Protein AF-A0ABD5EQE4-F1 (afdb_monomer)

Nearest PDB structures (foldseek):
  6ost-assembly1_7  TM=2.148E-01  e=7.735E+00  Escherichia coli
  5mdw-assembly1_7  TM=2.357E-01  e=9.839E+00  Escherichia coli

Solvent-accessible surface area (backbone atoms only — not comparable to full-atom values): 5943 Å² total; per-residue (Å²): 131,84,77,79,79,71,64,71,39,56,30,39,31,28,35,28,61,88,68,76,44,77,80,38,79,46,38,38,39,38,41,44,94,88,49,77,49,66,51,62,70,70,82,23,29,41,70,48,40,86,82,48,57,96,86,47,94,58,47,47,54,23,33,35,40,45,41,91,85,79,69,51,60,42,68,41,44,46,70,62,48,49,56,49,50,48,55,38,41,76,73,70,46,50,68,43,55,56,57,77,53,112

Mean predicted aligned error: 8.7 Å

Organism: NCBI:txid3075536

Radius of gyration: 14.51 Å; Cα contacts (8 Å, |Δi|>4): 181; chains: 1; bounding box: 47×27×35 Å

Foldseek 3Di:
DPDPPQVFAKEFEWACLVVPHDIGGQWIWTDTPVDTDIPPDPPFKHAQACDDDPPDPRHNFWIWGADPPPRDTAIDGNVRVVVVVVVCRVVVHRYDHCSPGD

pLDDT: mean 75.93, std 13.27, range [45.28, 90.62]

Sequence (102 aa):
MPEDDEQRIFIAIVCTDKGQHRRLRLTTARLLPSERGMSFALEHFAPPMRNAAPSSMVSRESYTFICPKCRRSPLIKAEAWWRLLEAWGEAGHDEFDISLLP

Secondary structure (DSSP, 8-state):
--------EEEEEEE-TTTTS--EEEEEEEE-SS-EEEESTTTSEE---TT--TT-SS-TTEEEE--TTT----EEEHHHHHHHHHHHHHTT--EEEGGG--

Structure (mmCIF, N/CA/C/O backbone):
data_AF-A0ABD5EQE4-F1
#
_entry.id   AF-A0ABD5EQE4-F1
#
loop_
_atom_site.group_PDB
_atom_site.id
_atom_site.type_symbol
_atom_site.label_atom_id
_atom_site.label_alt_id
_atom_site.label_comp_id
_atom_site.label_asym_id
_atom_site.label_entity_id
_atom_site.label_seq_id
_atom_site.pdbx_PDB_ins_code
_atom_site.Cartn_x
_atom_site.Cartn_y
_atom_site.Cartn_z
_atom_site.occupancy
_atom_site.B_iso_or_equiv
_atom_site.auth_seq_id
_atom_site.auth_comp_id
_atom_site.auth_asym_id
_atom_site.auth_atom_id
_atom_site.pdbx_PDB_model_num
ATOM 1 N N . MET A 1 1 ? 31.976 -14.490 6.814 1.00 45.28 1 MET A N 1
ATOM 2 C CA . MET A 1 1 ? 30.760 -14.456 5.984 1.00 45.28 1 MET A CA 1
ATOM 3 C C . MET A 1 1 ? 29.693 -13.831 6.855 1.00 45.28 1 MET A C 1
ATOM 5 O O . MET A 1 1 ? 29.447 -14.412 7.903 1.00 45.28 1 MET A O 1
ATOM 9 N N . PRO A 1 2 ? 29.179 -12.632 6.557 1.00 45.81 2 PRO A N 1
ATOM 10 C CA . PRO A 1 2 ? 27.936 -12.215 7.174 1.00 45.81 2 PRO A CA 1
ATOM 11 C C . PRO A 1 2 ? 26.828 -12.963 6.434 1.00 45.81 2 PRO A C 1
ATOM 13 O O . PRO A 1 2 ? 26.721 -12.866 5.215 1.00 45.81 2 PRO A O 1
ATOM 16 N N . GLU A 1 3 ? 26.115 -13.812 7.160 1.00 50.34 3 GLU A N 1
ATOM 17 C CA . GLU A 1 3 ? 24.886 -14.431 6.686 1.00 50.34 3 GLU A CA 1
ATOM 18 C C . GLU A 1 3 ? 23.913 -13.293 6.380 1.00 50.34 3 GLU A C 1
ATOM 20 O O . GLU A 1 3 ? 23.648 -12.462 7.249 1.00 50.34 3 GLU A O 1
ATOM 25 N N . ASP A 1 4 ? 23.497 -13.206 5.117 1.00 49.34 4 ASP A N 1
ATOM 26 C CA . ASP A 1 4 ? 22.473 -12.299 4.622 1.00 49.34 4 ASP A CA 1
ATOM 27 C C . ASP A 1 4 ? 21.290 -12.266 5.600 1.00 49.34 4 ASP A C 1
ATOM 29 O O . ASP A 1 4 ? 20.460 -13.178 5.647 1.00 49.34 4 ASP A O 1
ATOM 33 N N . ASP A 1 5 ? 21.198 -11.178 6.362 1.00 49.81 5 ASP A N 1
ATOM 34 C CA . ASP A 1 5 ? 19.960 -10.705 6.965 1.00 49.81 5 ASP A CA 1
ATOM 35 C C . ASP A 1 5 ? 19.080 -10.271 5.780 1.00 49.81 5 ASP A C 1
ATOM 37 O O . ASP A 1 5 ? 18.963 -9.089 5.457 1.00 49.81 5 ASP A O 1
ATOM 41 N N . GLU A 1 6 ? 18.564 -11.243 5.014 1.00 55.47 6 GLU A N 1
ATOM 42 C CA . GLU A 1 6 ? 17.542 -11.011 4.001 1.00 55.47 6 GLU A CA 1
ATOM 43 C C . GLU A 1 6 ? 16.340 -10.454 4.758 1.00 55.47 6 GLU A C 1
ATOM 45 O O . GLU A 1 6 ? 15.477 -11.197 5.232 1.00 55.47 6 GLU A O 1
ATOM 50 N N . GLN A 1 7 ? 16.319 -9.137 4.938 1.00 60.38 7 GLN A N 1
ATOM 51 C CA . GLN A 1 7 ? 15.307 -8.441 5.703 1.00 60.38 7 GLN A CA 1
ATOM 52 C C . GLN A 1 7 ? 14.017 -8.512 4.892 1.00 60.38 7 GLN A C 1
ATOM 54 O O . GLN A 1 7 ? 13.739 -7.712 4.000 1.00 60.38 7 GLN A O 1
ATOM 59 N N . ARG A 1 8 ? 13.254 -9.579 5.131 1.00 68.56 8 ARG A N 1
ATOM 60 C CA . ARG A 1 8 ? 11.942 -9.794 4.532 1.00 68.56 8 ARG A CA 1
ATOM 61 C C . ARG A 1 8 ? 10.984 -8.847 5.226 1.00 68.56 8 ARG A C 1
ATOM 63 O O . ARG A 1 8 ? 10.444 -9.169 6.283 1.00 68.56 8 ARG A O 1
ATOM 70 N N . ILE A 1 9 ? 10.783 -7.679 4.636 1.00 80.94 9 ILE A N 1
ATOM 71 C CA . ILE A 1 9 ? 9.882 -6.679 5.191 1.00 80.94 9 ILE A CA 1
ATOM 72 C C . ILE A 1 9 ? 8.476 -6.972 4.667 1.00 80.94 9 ILE A C 1
ATOM 74 O O . ILE A 1 9 ? 8.206 -6.948 3.461 1.00 80.94 9 ILE A O 1
AT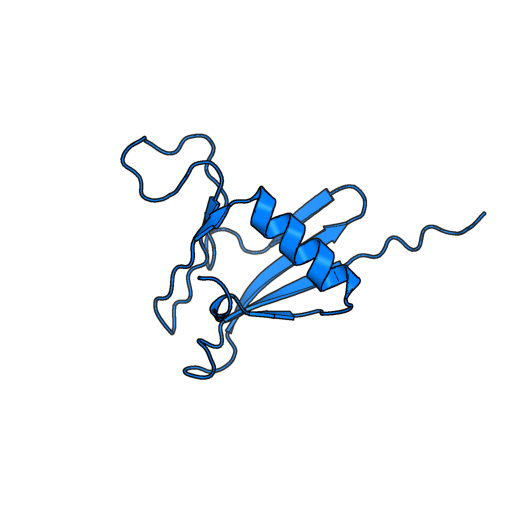OM 78 N N . PHE A 1 10 ? 7.569 -7.259 5.596 1.00 85.50 10 PHE A N 1
ATOM 79 C CA . PHE A 1 10 ? 6.149 -7.420 5.320 1.00 85.50 10 PHE A CA 1
ATOM 80 C C . PHE A 1 10 ? 5.405 -6.213 5.867 1.00 85.50 10 PHE A C 1
ATOM 82 O O . PHE A 1 10 ? 5.379 -6.004 7.075 1.00 85.50 10 PHE A O 1
ATOM 89 N N . ILE A 1 11 ? 4.773 -5.450 4.979 1.00 88.50 11 ILE A N 1
ATOM 90 C CA . ILE A 1 11 ? 4.001 -4.267 5.353 1.00 88.50 11 ILE A CA 1
ATOM 91 C C . ILE A 1 11 ? 2.530 -4.547 5.073 1.00 88.50 11 ILE A C 1
ATOM 93 O O . ILE A 1 11 ? 2.109 -4.722 3.923 1.00 88.50 11 ILE A O 1
ATOM 97 N N . ALA A 1 12 ? 1.729 -4.620 6.130 1.00 89.69 12 ALA A N 1
ATOM 98 C CA . ALA A 1 12 ? 0.287 -4.724 6.034 1.00 89.69 12 ALA A CA 1
ATOM 99 C C . ALA A 1 12 ? -0.280 -3.390 5.548 1.00 89.69 12 ALA A C 1
ATOM 101 O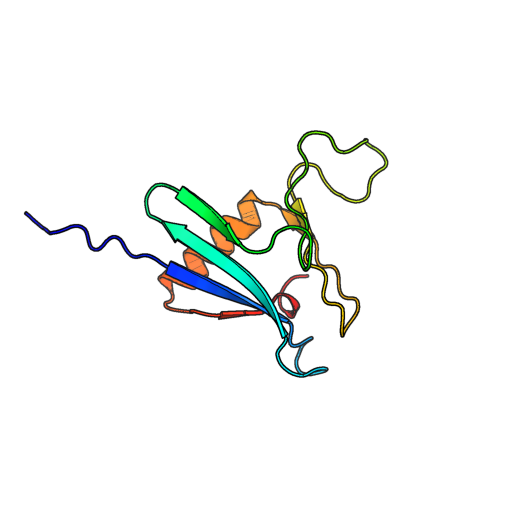 O . ALA A 1 12 ? -0.144 -2.358 6.198 1.00 89.69 12 ALA A O 1
ATOM 102 N N . ILE A 1 13 ? -0.947 -3.416 4.400 1.00 89.38 13 ILE A N 1
ATOM 103 C CA . ILE A 1 13 ? -1.588 -2.232 3.847 1.00 89.38 13 ILE A CA 1
ATOM 104 C C . ILE A 1 13 ? -3.016 -2.210 4.362 1.00 89.38 13 ILE A C 1
ATOM 106 O O . ILE A 1 13 ? -3.815 -3.104 4.059 1.00 89.38 13 ILE A O 1
ATOM 110 N N . VAL A 1 14 ? -3.328 -1.206 5.165 1.00 90.12 14 VAL A N 1
ATOM 111 C CA . VAL A 1 14 ? -4.604 -1.073 5.859 1.00 90.12 14 VAL A CA 1
ATOM 112 C C . VAL A 1 14 ? -5.297 0.222 5.471 1.00 90.12 14 VAL A C 1
ATOM 114 O O . VAL A 1 14 ? -4.703 1.132 4.907 1.00 90.12 14 VAL A O 1
ATOM 117 N N . CYS A 1 15 ? -6.581 0.308 5.776 1.00 88.62 15 CYS A N 1
ATOM 118 C CA . CYS A 1 15 ? -7.335 1.544 5.750 1.00 88.62 15 CYS A CA 1
ATOM 119 C C . CYS A 1 15 ? -8.039 1.705 7.094 1.00 88.62 15 CYS A C 1
ATOM 121 O O . CYS A 1 15 ? -8.740 0.790 7.538 1.00 88.62 15 CYS A O 1
ATOM 123 N N . THR A 1 16 ? -7.868 2.860 7.731 1.00 85.56 16 THR A N 1
ATOM 124 C CA . THR A 1 16 ? -8.707 3.274 8.870 1.00 85.56 16 THR A CA 1
ATOM 125 C C . THR A 1 16 ? -9.595 4.473 8.538 1.00 85.56 16 THR A C 1
ATOM 127 O O . THR A 1 16 ? -10.466 4.831 9.329 1.00 85.56 16 THR A O 1
ATOM 130 N N . ASP A 1 17 ? -9.374 5.102 7.378 1.00 81.19 17 ASP A N 1
ATOM 131 C CA . ASP A 1 17 ? -9.997 6.368 6.978 1.00 81.19 17 ASP A CA 1
ATOM 132 C C . ASP A 1 17 ? -9.890 7.440 8.076 1.00 81.19 17 ASP A C 1
ATOM 134 O O . ASP A 1 17 ? -10.880 8.051 8.482 1.00 81.19 17 ASP A O 1
ATOM 138 N N . LYS A 1 18 ? -8.668 7.626 8.601 1.00 78.19 18 LYS A N 1
ATOM 139 C CA . LYS A 1 18 ? -8.373 8.509 9.745 1.00 78.19 18 LYS A CA 1
ATOM 140 C C . LYS A 1 18 ? -9.212 8.188 10.994 1.00 78.19 18 LYS A C 1
ATOM 142 O O . LYS A 1 18 ? -9.579 9.084 11.749 1.00 78.19 18 LYS A O 1
ATOM 147 N N . GLY A 1 19 ? -9.538 6.912 11.197 1.00 77.62 19 GLY A N 1
ATOM 148 C CA . GLY A 1 19 ? -10.363 6.433 12.308 1.00 77.62 19 GLY A CA 1
ATOM 149 C C . GLY A 1 19 ? -11.876 6.452 12.062 1.00 77.62 19 GLY A C 1
ATOM 150 O O . GLY A 1 19 ? -12.627 6.114 12.974 1.00 77.62 19 GLY A O 1
ATOM 151 N N . GLN A 1 20 ? -12.352 6.795 10.858 1.00 79.94 20 GLN A N 1
ATOM 152 C CA . GLN A 1 20 ? -13.788 6.758 10.537 1.00 79.94 20 GLN A CA 1
ATOM 153 C C . GLN A 1 20 ? -14.358 5.335 10.461 1.00 79.94 20 GLN A C 1
ATOM 155 O O . GLN A 1 20 ? -15.560 5.143 10.648 1.00 79.94 20 GLN A O 1
ATOM 160 N N . HIS A 1 21 ? -13.527 4.317 10.219 1.00 82.38 21 HIS A N 1
ATOM 161 C CA . HIS A 1 21 ? -13.947 2.923 10.341 1.00 82.38 21 HIS A CA 1
ATOM 162 C C . HIS A 1 21 ? -12.887 2.048 11.006 1.00 82.38 21 HIS A C 1
ATOM 164 O O . HIS A 1 21 ? -11.707 2.387 11.082 1.00 82.38 21 HIS A O 1
ATOM 170 N N . ARG A 1 22 ? -13.318 0.869 11.480 1.00 80.69 22 ARG A N 1
ATOM 171 C CA . ARG A 1 22 ? -12.402 -0.140 12.030 1.00 80.69 22 ARG A CA 1
ATOM 172 C C . ARG A 1 22 ? -11.334 -0.493 10.997 1.00 80.69 22 ARG A C 1
ATOM 174 O O . ARG A 1 22 ? -11.670 -0.671 9.823 1.00 80.69 22 ARG A O 1
ATOM 181 N N . ARG A 1 23 ? -10.090 -0.636 11.468 1.00 85.88 23 ARG A N 1
ATOM 182 C CA . ARG A 1 23 ? -8.923 -1.079 10.692 1.00 85.88 23 ARG A CA 1
ATOM 183 C C . ARG A 1 23 ? -9.314 -2.213 9.751 1.00 85.88 23 ARG A C 1
ATOM 185 O O . ARG A 1 23 ? -9.710 -3.289 10.199 1.00 85.88 23 ARG A O 1
ATOM 192 N N . LEU A 1 24 ? -9.206 -1.948 8.456 1.00 85.31 24 LEU A N 1
ATOM 193 C CA . LEU A 1 24 ? -9.448 -2.922 7.405 1.00 85.31 24 LEU A CA 1
ATOM 194 C C . LEU A 1 24 ? -8.133 -3.191 6.690 1.00 85.31 24 LEU A C 1
ATOM 196 O O . LEU A 1 24 ? -7.560 -2.284 6.096 1.00 85.31 24 LEU A O 1
ATOM 200 N N . ARG A 1 25 ? -7.663 -4.435 6.728 1.00 85.31 25 ARG A N 1
ATOM 201 C CA . ARG A 1 25 ? -6.509 -4.853 5.934 1.00 85.31 25 ARG A CA 1
ATOM 202 C C . ARG A 1 25 ? -6.947 -5.033 4.487 1.00 85.31 25 ARG A C 1
ATOM 204 O O . ARG A 1 25 ? -7.861 -5.803 4.221 1.00 85.31 25 ARG A O 1
ATOM 211 N N . LEU A 1 26 ? -6.302 -4.304 3.583 1.00 83.69 26 LEU A N 1
ATOM 212 C CA . LEU A 1 26 ? -6.567 -4.353 2.149 1.00 83.69 26 LEU A CA 1
ATOM 213 C C . LEU A 1 26 ? -5.644 -5.360 1.469 1.00 83.69 26 LEU A C 1
ATOM 215 O O . LEU A 1 26 ? -6.087 -6.229 0.731 1.00 83.69 26 LEU A O 1
ATOM 219 N N . THR A 1 27 ? -4.344 -5.248 1.724 1.00 86.31 27 THR A N 1
ATOM 220 C CA . THR A 1 27 ? -3.327 -6.085 1.086 1.00 86.31 27 THR A CA 1
ATOM 221 C C . THR A 1 27 ? -2.096 -6.184 1.984 1.00 86.31 27 THR A C 1
ATOM 223 O O . THR A 1 27 ? -2.089 -5.756 3.139 1.00 86.31 27 THR A O 1
ATOM 226 N N . THR A 1 28 ? -1.056 -6.854 1.517 1.00 87.12 28 THR A N 1
ATOM 227 C CA . THR A 1 28 ? 0.242 -6.935 2.175 1.00 87.12 28 THR A CA 1
ATOM 228 C C . THR A 1 28 ? 1.302 -6.801 1.111 1.00 87.12 28 THR A C 1
ATOM 230 O O . THR A 1 28 ? 1.330 -7.584 0.159 1.00 87.12 28 THR A O 1
ATOM 233 N N . ALA A 1 29 ? 2.143 -5.791 1.283 1.00 87.12 29 ALA A N 1
ATOM 234 C CA . ALA A 1 29 ? 3.336 -5.621 0.492 1.00 87.12 29 ALA A CA 1
ATOM 235 C C . ALA A 1 29 ? 4.455 -6.467 1.095 1.00 87.12 29 ALA A C 1
ATOM 237 O O . ALA A 1 29 ? 4.648 -6.509 2.309 1.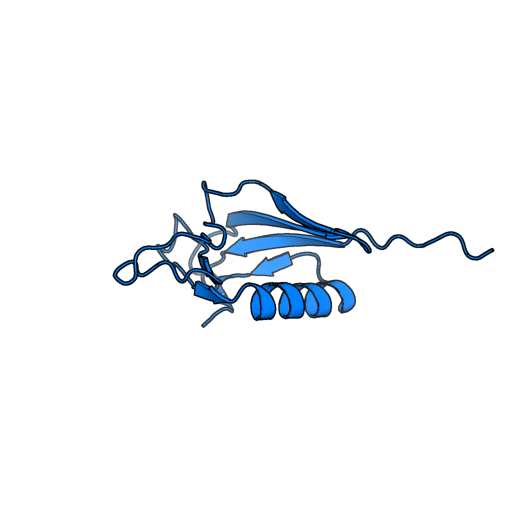00 87.12 29 ALA A O 1
ATOM 238 N N . ARG A 1 30 ? 5.172 -7.161 0.223 1.00 86.00 30 ARG A N 1
ATOM 239 C CA . ARG A 1 30 ? 6.361 -7.936 0.541 1.00 86.00 30 ARG A CA 1
ATOM 240 C C . ARG A 1 30 ? 7.526 -7.279 -0.181 1.00 86.00 30 ARG A C 1
ATOM 242 O O . ARG A 1 30 ? 7.541 -7.249 -1.414 1.00 86.00 30 ARG A O 1
ATOM 249 N N . LEU A 1 31 ? 8.474 -6.764 0.591 1.00 82.38 31 LEU A N 1
ATOM 250 C CA . LEU A 1 31 ? 9.751 -6.281 0.090 1.00 82.38 31 LEU A CA 1
ATOM 251 C C . LEU A 1 31 ? 10.805 -7.341 0.404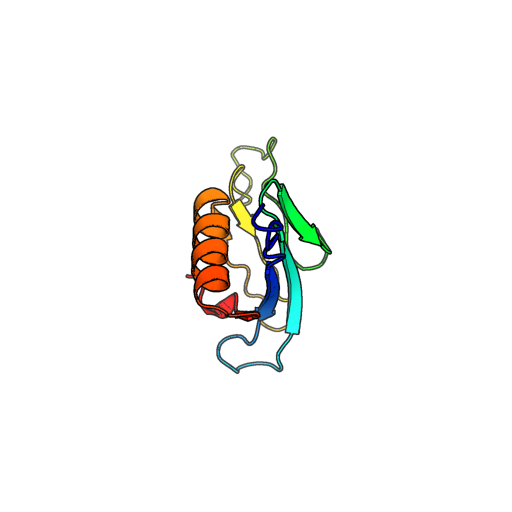 1.00 82.38 31 LEU A C 1
ATOM 253 O O . LEU A 1 31 ? 11.032 -7.692 1.561 1.00 82.38 31 LEU A O 1
ATOM 257 N N . LEU A 1 32 ? 11.383 -7.897 -0.654 1.00 76.44 32 LEU A N 1
ATOM 258 C CA . LEU A 1 32 ? 12.561 -8.749 -0.603 1.00 76.44 32 LEU A CA 1
ATOM 259 C C . LEU A 1 32 ? 13.750 -7.993 -1.204 1.00 76.44 32 LEU A C 1
ATOM 261 O O . LEU A 1 32 ? 13.538 -7.099 -2.028 1.00 76.44 32 LEU A O 1
ATOM 265 N N . PRO A 1 33 ? 14.990 -8.397 -0.887 1.00 70.69 33 PRO A N 1
ATOM 266 C CA . PRO A 1 33 ? 16.190 -7.772 -1.447 1.00 70.69 33 PRO A CA 1
ATOM 267 C C . PRO A 1 33 ? 16.208 -7.735 -2.984 1.00 70.69 33 PRO A C 1
ATOM 269 O O . PRO A 1 33 ? 16.682 -6.774 -3.583 1.00 70.69 33 PRO A O 1
ATOM 272 N N . SER A 1 34 ? 15.663 -8.767 -3.633 1.00 71.19 34 SER A N 1
ATOM 273 C CA . SER A 1 34 ? 15.669 -8.935 -5.092 1.00 71.19 34 SER A CA 1
ATOM 274 C C . SER A 1 34 ? 14.301 -8.763 -5.759 1.00 71.19 34 SER A C 1
ATOM 276 O O . SER A 1 34 ? 14.229 -8.668 -6.983 1.00 71.19 34 SER A O 1
ATOM 278 N N . GLU A 1 35 ? 13.210 -8.703 -4.989 1.00 76.25 35 GLU A N 1
ATOM 279 C CA . GLU A 1 35 ? 11.848 -8.694 -5.526 1.00 76.25 35 GLU A CA 1
ATOM 280 C C . GLU A 1 35 ? 10.877 -7.878 -4.671 1.00 76.25 35 GLU A C 1
ATOM 282 O O . GLU A 1 35 ? 10.957 -7.823 -3.447 1.00 76.25 35 GLU A O 1
ATOM 287 N N . ARG A 1 36 ? 9.879 -7.287 -5.329 1.00 81.88 36 ARG A N 1
ATOM 288 C CA . ARG A 1 36 ? 8.787 -6.556 -4.680 1.00 81.88 36 ARG A CA 1
ATOM 289 C C . ARG A 1 36 ? 7.468 -7.157 -5.132 1.00 81.88 36 ARG A C 1
ATOM 291 O O . ARG A 1 36 ? 7.254 -7.343 -6.329 1.00 81.88 36 ARG A O 1
ATOM 298 N N . GLY A 1 37 ? 6.582 -7.451 -4.189 1.00 81.06 37 GLY A N 1
ATOM 299 C CA . GLY A 1 37 ? 5.299 -8.084 -4.481 1.00 81.06 37 GLY A CA 1
ATOM 300 C C . GLY A 1 37 ? 4.178 -7.583 -3.583 1.00 81.06 37 GLY A C 1
ATOM 301 O O . GLY A 1 37 ? 4.412 -7.112 -2.474 1.00 81.06 37 GLY A O 1
ATOM 302 N N . MET A 1 38 ? 2.944 -7.689 -4.065 1.00 80.44 38 MET A N 1
ATOM 303 C CA . MET A 1 38 ? 1.742 -7.483 -3.259 1.00 80.44 38 MET A CA 1
ATOM 304 C C . MET A 1 38 ? 0.810 -8.680 -3.422 1.00 80.44 38 MET A C 1
ATOM 306 O O . MET A 1 38 ? 0.585 -9.147 -4.538 1.00 80.44 38 MET A O 1
ATOM 31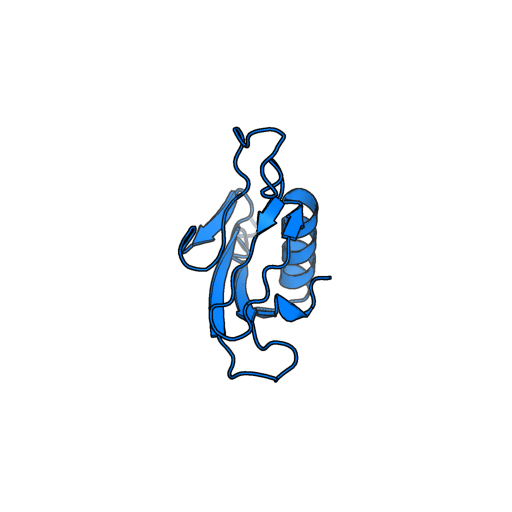0 N N . SER A 1 39 ? 0.266 -9.167 -2.309 1.00 76.12 39 SER A N 1
ATOM 311 C CA . SER A 1 39 ? -0.705 -10.272 -2.288 1.00 76.12 39 SER A CA 1
ATOM 312 C C . SER A 1 39 ? -2.140 -9.746 -2.361 1.00 76.12 39 SER A C 1
ATOM 314 O O . SER A 1 39 ? -2.397 -8.649 -1.884 1.00 76.12 39 SER A O 1
ATOM 316 N N . PHE A 1 40 ? -3.102 -10.526 -2.866 1.00 63.44 40 PHE A N 1
ATOM 317 C CA . PHE A 1 40 ? -4.529 -10.133 -2.948 1.00 63.44 40 PHE A CA 1
ATOM 318 C C . PHE A 1 40 ? -4.821 -8.964 -3.911 1.00 63.44 40 PHE A C 1
ATOM 320 O O . PHE A 1 40 ? -5.679 -8.115 -3.658 1.00 63.44 40 PHE A O 1
ATOM 327 N N . ALA A 1 41 ? -4.082 -8.899 -5.025 1.00 62.44 41 ALA A N 1
ATOM 328 C CA . ALA A 1 41 ? -4.373 -7.962 -6.107 1.00 62.44 41 ALA A CA 1
ATOM 329 C C . ALA A 1 41 ? -5.785 -8.193 -6.663 1.00 62.44 41 ALA A C 1
ATOM 331 O O . ALA A 1 41 ? -6.196 -9.333 -6.843 1.00 62.44 41 ALA A O 1
ATOM 332 N N . LEU A 1 42 ? -6.475 -7.099 -6.991 1.00 62.56 42 LEU A N 1
ATOM 333 C CA . LEU A 1 42 ? -7.808 -6.988 -7.601 1.00 62.56 42 LEU A CA 1
ATOM 334 C C . LEU A 1 42 ? -9.021 -7.075 -6.654 1.00 62.56 42 LEU A C 1
ATOM 336 O O . LEU A 1 42 ? -10.094 -6.630 -7.053 1.00 62.56 42 LEU A O 1
ATOM 340 N N . GLU A 1 43 ? -8.881 -7.537 -5.406 1.00 67.50 43 GLU A N 1
ATOM 341 C CA . GLU A 1 43 ? -9.982 -7.492 -4.415 1.00 67.50 43 GLU A CA 1
ATOM 342 C C . GLU A 1 43 ? -10.080 -6.137 -3.700 1.00 67.50 43 GLU A C 1
ATOM 344 O O . GLU A 1 43 ? -11.163 -5.575 -3.522 1.00 67.50 43 GLU A O 1
ATOM 349 N N . HIS A 1 44 ? -8.933 -5.600 -3.282 1.00 72.19 44 HIS A N 1
ATOM 350 C CA . HIS A 1 44 ? -8.848 -4.384 -2.463 1.00 72.19 44 HIS A CA 1
ATOM 351 C C . HIS A 1 44 ? -7.806 -3.380 -2.971 1.00 72.19 44 HIS A C 1
ATOM 353 O O . HIS A 1 44 ? -7.634 -2.301 -2.401 1.00 72.19 44 HIS A O 1
ATOM 359 N N . PHE A 1 45 ? -7.111 -3.711 -4.058 1.00 76.25 45 PHE A N 1
ATOM 360 C CA . PHE A 1 45 ? -6.274 -2.784 -4.811 1.00 76.25 45 PHE A CA 1
ATOM 361 C C . PHE A 1 45 ? -6.125 -3.257 -6.259 1.00 76.25 45 PHE A C 1
ATOM 363 O O . PHE A 1 45 ? -6.180 -4.451 -6.527 1.00 76.25 45 PHE A O 1
ATOM 370 N N . ALA A 1 46 ? -5.898 -2.343 -7.194 1.00 77.25 46 ALA A N 1
ATOM 371 C CA . ALA A 1 46 ? -5.588 -2.634 -8.583 1.00 77.25 46 ALA A CA 1
ATOM 372 C C . ALA A 1 46 ? -4.102 -2.331 -8.861 1.00 77.25 46 ALA A C 1
ATOM 374 O O . ALA A 1 46 ? -3.638 -1.232 -8.528 1.00 77.25 46 ALA A O 1
ATOM 375 N N . PRO A 1 47 ? -3.343 -3.277 -9.447 1.00 73.44 47 PRO A N 1
ATOM 376 C CA . PRO A 1 47 ? -1.978 -3.028 -9.891 1.00 73.44 47 PRO A CA 1
ATOM 377 C C . PRO A 1 47 ? -1.946 -2.116 -11.130 1.00 73.44 47 PRO A C 1
ATOM 379 O O . PRO A 1 47 ? -2.936 -2.047 -11.867 1.00 73.44 47 PRO A O 1
ATOM 382 N N . PRO A 1 48 ? -0.807 -1.455 -11.409 1.00 70.25 48 PRO A N 1
ATOM 383 C CA . PRO A 1 48 ? -0.637 -0.644 -12.608 1.00 70.25 48 PRO A CA 1
ATOM 384 C C . PRO A 1 48 ? -0.818 -1.502 -13.865 1.00 70.25 48 PRO A C 1
ATOM 386 O O . PRO A 1 48 ? -0.106 -2.486 -14.081 1.00 70.25 48 PRO A O 1
ATOM 389 N N . MET A 1 49 ? -1.780 -1.137 -14.714 1.00 66.12 49 MET A N 1
ATOM 390 C CA . MET A 1 49 ? -2.042 -1.846 -15.966 1.00 66.12 49 MET A CA 1
ATOM 391 C C . MET A 1 49 ? -1.227 -1.243 -17.114 1.00 66.12 49 MET A C 1
ATOM 393 O O . MET A 1 49 ? -1.516 -0.138 -17.568 1.00 66.12 49 MET A O 1
ATOM 397 N N . ARG A 1 50 ? -0.277 -2.008 -17.675 1.00 54.25 50 ARG A N 1
ATOM 398 C CA . ARG A 1 50 ? 0.534 -1.578 -18.838 1.00 54.25 50 ARG A CA 1
ATOM 399 C C . ARG A 1 50 ? -0.302 -1.140 -20.056 1.00 54.25 50 ARG A C 1
ATOM 401 O O . ARG A 1 50 ? 0.132 -0.266 -20.798 1.00 54.25 50 ARG A O 1
ATOM 408 N N . ASN A 1 51 ? -1.505 -1.694 -20.228 1.00 52.69 51 ASN A N 1
ATOM 409 C CA . ASN A 1 51 ? -2.388 -1.462 -21.379 1.00 52.69 51 ASN A CA 1
ATOM 410 C C . ASN A 1 51 ? -3.651 -0.642 -21.041 1.00 52.69 51 ASN A C 1
ATOM 412 O O . ASN A 1 51 ? -4.722 -0.915 -21.579 1.00 52.69 51 ASN A O 1
ATOM 416 N N . ALA A 1 52 ? -3.579 0.351 -20.149 1.00 49.16 52 ALA A N 1
ATOM 417 C CA . ALA A 1 52 ? -4.744 1.210 -19.909 1.00 49.16 52 ALA A CA 1
ATOM 418 C C . ALA A 1 52 ? -5.054 2.091 -21.140 1.00 49.16 52 ALA A C 1
ATOM 420 O O . ALA A 1 52 ? -4.157 2.726 -21.713 1.00 49.16 52 ALA A O 1
ATOM 421 N N . ALA A 1 53 ? -6.322 2.129 -21.558 1.00 48.00 53 ALA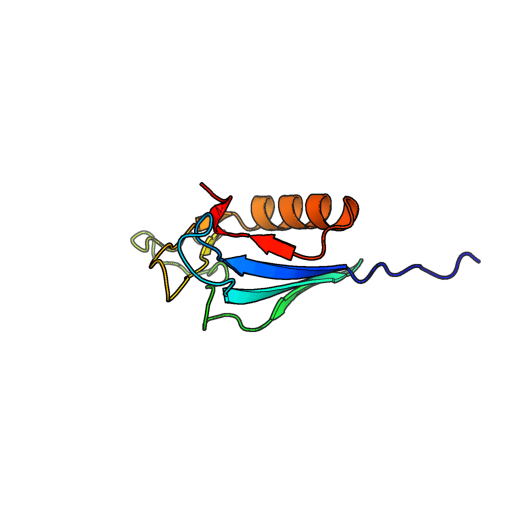 A N 1
ATOM 422 C CA . ALA A 1 53 ? -6.803 3.051 -22.585 1.00 48.00 53 ALA A CA 1
ATOM 423 C C . ALA A 1 53 ? -6.588 4.511 -22.129 1.00 48.00 53 ALA A C 1
ATOM 425 O O . ALA A 1 53 ? -6.724 4.787 -20.937 1.00 48.00 53 ALA A O 1
ATOM 426 N N . PRO A 1 54 ? -6.277 5.455 -23.038 1.00 46.34 54 PRO A N 1
ATOM 427 C CA . PRO A 1 54 ? -5.977 6.852 -22.688 1.00 46.34 54 PRO A CA 1
ATOM 428 C C . PRO A 1 54 ? -7.120 7.588 -21.961 1.00 46.34 54 PRO A C 1
ATOM 430 O O . PRO A 1 54 ? -6.883 8.620 -21.348 1.00 46.34 54 PRO A O 1
ATOM 433 N N . SER A 1 55 ? -8.344 7.056 -22.008 1.00 46.41 55 SER A N 1
ATOM 434 C CA . SER A 1 55 ? -9.543 7.567 -21.332 1.00 46.41 55 SER A CA 1
ATOM 435 C C . SER A 1 55 ? -9.851 6.895 -19.984 1.00 46.41 55 SER A C 1
ATOM 437 O O . SER A 1 55 ? -10.845 7.238 -19.347 1.00 46.41 55 SER A O 1
ATOM 439 N N . SER A 1 56 ? -9.040 5.931 -19.538 1.00 46.97 56 SER A N 1
ATOM 440 C CA . SER A 1 56 ? -9.238 5.273 -18.246 1.00 46.97 56 SER A CA 1
ATOM 441 C C . SER A 1 56 ? -8.597 6.091 -17.126 1.00 46.97 56 SER A C 1
ATOM 443 O O . SER A 1 56 ? -7.420 6.433 -17.204 1.00 46.97 56 SER A O 1
ATOM 445 N N . MET A 1 57 ? -9.340 6.351 -16.046 1.00 51.19 57 MET A N 1
ATOM 446 C CA . MET A 1 57 ? -8.805 6.951 -14.809 1.00 51.19 57 MET A CA 1
ATOM 447 C C . MET A 1 57 ? -7.736 6.076 -14.120 1.00 51.19 57 MET A C 1
ATOM 449 O O . MET A 1 57 ? -7.091 6.515 -13.171 1.00 51.19 57 MET A O 1
ATOM 453 N N . VAL A 1 58 ? -7.531 4.842 -14.592 1.00 51.50 58 VAL A N 1
ATOM 454 C CA . VAL A 1 58 ? -6.480 3.933 -14.127 1.00 51.50 58 VAL A CA 1
ATOM 455 C C . VAL A 1 58 ? -5.191 4.240 -14.894 1.00 51.50 58 VAL A C 1
ATOM 457 O O . VAL A 1 58 ? -4.972 3.738 -15.997 1.00 51.50 58 VAL A O 1
ATOM 460 N N . SER A 1 59 ? -4.341 5.098 -14.328 1.00 52.56 59 SER A N 1
ATOM 461 C CA . SER A 1 59 ? -3.024 5.407 -14.899 1.00 52.56 59 SER A CA 1
ATOM 462 C C . SER A 1 59 ? -2.185 4.140 -15.071 1.00 52.56 59 SER A C 1
ATOM 464 O O . SER A 1 59 ? -2.100 3.313 -14.163 1.00 52.56 59 SER A O 1
ATOM 466 N N . ARG A 1 60 ? -1.503 4.027 -16.220 1.00 62.28 60 ARG A N 1
ATOM 467 C CA . ARG A 1 60 ? -0.686 2.859 -16.617 1.00 62.28 60 ARG A CA 1
ATOM 468 C C . ARG A 1 60 ? 0.416 2.474 -15.626 1.00 62.28 60 ARG A C 1
ATOM 470 O O . ARG A 1 60 ? 0.970 1.383 -15.708 1.00 62.28 60 ARG A O 1
ATOM 477 N N . GLU A 1 61 ? 0.729 3.379 -14.707 1.00 70.06 61 GLU A N 1
ATOM 478 C CA . GLU A 1 61 ? 1.858 3.311 -13.789 1.00 70.06 61 GLU A CA 1
ATOM 479 C C . GLU A 1 61 ? 1.440 3.512 -12.328 1.00 70.06 61 GLU A C 1
ATOM 481 O O . GLU A 1 61 ? 2.314 3.672 -11.486 1.00 70.06 61 GLU A O 1
ATOM 486 N N . SER A 1 62 ? 0.143 3.526 -11.996 1.00 78.19 62 SER A N 1
ATOM 487 C CA . SER A 1 62 ? -0.324 3.761 -10.622 1.00 78.19 62 SER A CA 1
ATOM 488 C C . SER A 1 62 ? -0.999 2.541 -10.005 1.00 78.19 62 SER A C 1
ATOM 490 O O . SER A 1 62 ? -1.758 1.838 -10.665 1.00 78.19 62 SER A O 1
ATOM 492 N N . TYR A 1 63 ? -0.760 2.334 -8.712 1.00 83.19 63 TYR A N 1
ATOM 493 C CA . TYR A 1 63 ? -1.596 1.503 -7.860 1.00 83.19 63 TYR A CA 1
ATOM 494 C C . TYR A 1 63 ? -2.838 2.284 -7.447 1.00 83.19 63 TYR A C 1
ATOM 496 O O . TYR A 1 63 ? -2.756 3.457 -7.072 1.00 83.19 63 TYR A O 1
ATOM 504 N N . THR A 1 64 ? -3.984 1.616 -7.485 1.00 84.19 64 THR A N 1
ATOM 505 C CA . THR A 1 64 ? -5.240 2.139 -6.943 1.00 84.19 64 THR A CA 1
ATOM 506 C C . THR A 1 64 ? -5.643 1.267 -5.775 1.00 84.19 64 THR A C 1
ATOM 508 O O . THR A 1 64 ? -5.876 0.080 -5.961 1.00 84.19 64 THR A O 1
ATOM 511 N N . PHE A 1 65 ? -5.757 1.820 -4.577 1.00 83.25 65 PHE A N 1
ATOM 512 C CA . PHE A 1 65 ? -6.306 1.073 -3.442 1.00 83.25 65 PHE A CA 1
ATOM 513 C C . PHE A 1 65 ? -7.806 1.299 -3.382 1.00 83.25 65 PHE A C 1
ATOM 515 O O . PHE A 1 65 ? -8.254 2.379 -3.730 1.00 83.25 65 PHE A O 1
ATOM 522 N N . ILE A 1 66 ? -8.594 0.307 -2.980 1.00 81.56 66 ILE A N 1
ATOM 523 C CA . ILE A 1 66 ? -10.052 0.423 -2.905 1.00 81.56 66 ILE A CA 1
ATOM 524 C C . ILE A 1 66 ? -10.486 -0.058 -1.529 1.00 81.56 66 ILE A C 1
ATOM 526 O O . ILE A 1 66 ? -10.425 -1.249 -1.226 1.00 81.56 66 ILE A O 1
ATOM 530 N N . CYS A 1 67 ? -10.952 0.869 -0.692 1.00 83.50 67 CYS A N 1
ATOM 531 C CA . CYS A 1 67 ? -11.539 0.504 0.590 1.00 83.50 67 CYS A CA 1
ATOM 532 C C . CYS A 1 67 ? -13.069 0.365 0.462 1.00 83.50 67 CYS A C 1
ATOM 534 O O . CYS A 1 67 ? -13.757 1.368 0.247 1.00 83.50 67 CYS A O 1
ATOM 536 N N . PRO A 1 68 ? -13.649 -0.834 0.671 1.00 79.12 68 PRO A N 1
ATOM 537 C CA . PRO A 1 68 ? -15.098 -1.035 0.596 1.00 79.12 68 PRO A CA 1
ATOM 538 C C . PRO A 1 68 ? -15.879 -0.351 1.732 1.00 79.12 68 PRO A C 1
ATOM 540 O O . PRO A 1 68 ? -17.102 -0.260 1.659 1.00 79.12 68 PRO A O 1
ATOM 543 N N . LYS A 1 69 ? -15.208 0.122 2.794 1.00 83.00 69 LYS A N 1
ATOM 544 C CA . LYS A 1 69 ? -15.854 0.787 3.940 1.00 83.00 69 LYS A CA 1
ATOM 545 C C . LYS A 1 69 ? -16.020 2.291 3.734 1.00 83.00 69 LYS A C 1
ATOM 547 O O . LYS A 1 69 ? -17.133 2.790 3.860 1.00 83.00 69 LYS A O 1
ATOM 552 N N . CYS A 1 70 ? -14.945 3.004 3.401 1.00 80.38 70 CYS A N 1
ATOM 553 C CA . CYS A 1 70 ? -14.977 4.461 3.227 1.00 80.38 70 CYS A CA 1
ATOM 554 C C . CYS A 1 70 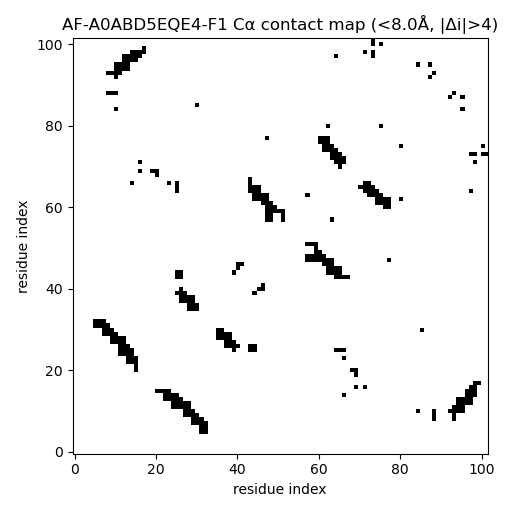? -15.137 4.916 1.772 1.00 80.38 70 CYS A C 1
ATOM 556 O O . CYS A 1 70 ? -15.225 6.114 1.523 1.00 80.38 70 CYS A O 1
ATOM 558 N N . ARG A 1 71 ? -15.158 3.989 0.800 1.00 72.62 71 ARG A N 1
ATOM 559 C CA . ARG A 1 71 ? -15.172 4.290 -0.646 1.00 72.62 71 ARG A CA 1
ATOM 560 C C . ARG A 1 71 ? -14.001 5.168 -1.116 1.00 72.62 71 ARG A C 1
ATOM 562 O O . ARG A 1 71 ? -14.023 5.639 -2.250 1.00 72.62 71 ARG A O 1
ATOM 569 N N . ARG A 1 72 ? -12.962 5.366 -0.293 1.00 75.62 72 ARG A N 1
ATOM 570 C CA . ARG A 1 72 ? -11.722 6.001 -0.743 1.00 75.62 72 ARG A CA 1
ATOM 571 C C . ARG A 1 72 ? -11.030 5.102 -1.750 1.00 75.62 72 ARG A C 1
ATOM 573 O O . ARG A 1 72 ? -10.884 3.896 -1.521 1.00 75.62 72 ARG A O 1
ATOM 580 N N . SER A 1 73 ? -10.554 5.734 -2.813 1.00 81.38 73 SER A N 1
ATOM 581 C CA . SER A 1 73 ? -9.759 5.082 -3.838 1.00 81.38 73 SER A CA 1
ATOM 582 C C . SER A 1 73 ? -8.488 5.870 -4.165 1.00 81.38 73 SER A C 1
ATOM 584 O O . SER A 1 73 ? -8.409 6.440 -5.256 1.00 81.38 73 SER A O 1
ATOM 586 N N . PRO A 1 74 ? -7.527 5.993 -3.226 1.00 82.62 74 PRO A N 1
ATOM 587 C CA . PRO A 1 74 ? -6.323 6.769 -3.481 1.00 82.62 74 PRO A CA 1
ATOM 588 C C . PRO A 1 74 ? -5.518 6.127 -4.612 1.00 82.62 74 PRO A C 1
ATOM 590 O O . PRO A 1 74 ? -5.402 4.897 -4.706 1.00 82.62 74 PRO A O 1
ATOM 593 N N . LEU A 1 75 ? -4.967 6.981 -5.473 1.00 85.19 75 LEU A N 1
ATOM 594 C CA . LEU A 1 75 ? -4.100 6.587 -6.574 1.00 85.19 75 LEU A CA 1
ATOM 595 C C . LEU A 1 75 ? -2.676 7.042 -6.276 1.00 85.19 75 LEU A C 1
ATOM 597 O O . LEU A 1 75 ? -2.438 8.214 -5.998 1.00 85.19 75 LEU A O 1
ATOM 601 N N . ILE A 1 76 ? -1.713 6.133 -6.395 1.00 85.25 76 ILE A N 1
ATOM 602 C CA . ILE A 1 76 ? -0.295 6.437 -6.191 1.00 85.25 76 ILE A CA 1
ATOM 603 C C . ILE A 1 76 ? 0.547 5.771 -7.273 1.00 85.25 76 ILE A C 1
ATOM 605 O O . ILE A 1 76 ? 0.355 4.603 -7.600 1.00 85.25 76 ILE A O 1
ATOM 609 N N . LYS A 1 77 ? 1.491 6.518 -7.851 1.00 84.44 77 LYS A N 1
ATOM 610 C CA . LYS A 1 77 ? 2.423 5.984 -8.853 1.00 84.44 77 LYS A CA 1
ATOM 611 C C . LYS A 1 77 ? 3.243 4.838 -8.261 1.00 84.44 77 LYS A C 1
ATOM 613 O O . LYS A 1 77 ? 3.696 4.938 -7.128 1.00 84.44 77 LYS A O 1
ATOM 618 N N . ALA A 1 78 ? 3.494 3.795 -9.040 1.00 82.38 78 ALA A N 1
ATOM 619 C CA . ALA A 1 78 ? 4.209 2.597 -8.624 1.00 82.38 78 ALA A CA 1
ATOM 620 C C . ALA A 1 78 ? 5.616 2.902 -8.098 1.00 82.38 78 ALA A C 1
ATOM 622 O O . ALA A 1 78 ? 6.005 2.359 -7.070 1.00 82.38 78 ALA A O 1
ATOM 623 N N . GLU A 1 79 ? 6.353 3.806 -8.747 1.00 82.69 79 GLU A N 1
ATOM 624 C CA . GLU A 1 79 ? 7.677 4.224 -8.268 1.00 82.69 79 GLU A CA 1
ATOM 625 C C . GLU A 1 79 ? 7.596 4.906 -6.892 1.00 82.69 79 GLU A C 1
ATOM 627 O O . GLU A 1 79 ? 8.335 4.551 -5.976 1.00 82.69 79 GLU A O 1
ATOM 632 N N . ALA A 1 80 ? 6.663 5.850 -6.728 1.00 85.62 80 ALA A N 1
ATOM 633 C CA . ALA A 1 80 ? 6.456 6.552 -5.463 1.00 85.62 80 ALA A CA 1
ATOM 634 C C . ALA A 1 80 ? 5.956 5.607 -4.361 1.00 85.62 80 ALA A C 1
ATOM 636 O O . ALA A 1 80 ? 6.396 5.710 -3.222 1.00 85.62 80 ALA A O 1
ATOM 637 N N . TRP A 1 81 ? 5.077 4.666 -4.713 1.00 87.62 81 TRP A N 1
ATOM 638 C CA . TRP A 1 81 ? 4.557 3.642 -3.814 1.00 87.62 81 TRP A CA 1
ATOM 639 C C . TRP A 1 81 ? 5.677 2.798 -3.220 1.00 87.62 81 TRP A C 1
ATOM 641 O O . TRP A 1 81 ? 5.776 2.670 -2.002 1.00 87.62 81 TRP A O 1
ATOM 651 N N . TRP A 1 82 ? 6.540 2.247 -4.074 1.00 86.38 82 TRP A N 1
ATOM 652 C CA . TRP A 1 82 ? 7.604 1.384 -3.590 1.00 86.38 82 TRP A CA 1
ATOM 653 C C . TRP A 1 82 ? 8.659 2.150 -2.799 1.00 86.38 82 TRP A C 1
ATOM 655 O O . TRP A 1 82 ? 9.024 1.678 -1.731 1.00 86.38 82 TRP A O 1
ATOM 665 N N . ARG A 1 83 ? 9.062 3.351 -3.242 1.00 87.75 83 ARG A N 1
ATOM 666 C CA . ARG A 1 83 ? 9.966 4.211 -2.457 1.00 87.75 83 ARG A CA 1
ATOM 667 C C . ARG A 1 83 ? 9.417 4.509 -1.065 1.00 87.75 83 ARG A C 1
ATOM 669 O O . ARG A 1 83 ? 10.172 4.527 -0.100 1.00 87.75 83 ARG A O 1
ATOM 676 N N . LEU A 1 84 ? 8.110 4.753 -0.969 1.00 88.56 84 LEU A N 1
ATOM 677 C CA . LEU A 1 84 ? 7.457 5.007 0.306 1.00 88.56 84 LEU A CA 1
ATOM 678 C C . LEU A 1 84 ? 7.522 3.768 1.199 1.00 88.56 84 LEU A C 1
ATOM 680 O O . LEU A 1 84 ? 7.919 3.882 2.351 1.00 88.56 84 LEU A O 1
ATOM 684 N N . LEU A 1 85 ? 7.151 2.598 0.675 1.00 87.56 85 LEU A N 1
ATOM 685 C CA . LEU A 1 85 ? 7.174 1.352 1.439 1.00 87.56 85 LEU A CA 1
ATOM 686 C C . LEU A 1 85 ? 8.582 0.927 1.859 1.00 87.56 85 LEU A C 1
ATOM 688 O O . LEU A 1 85 ? 8.730 0.374 2.940 1.00 87.56 85 LEU A O 1
ATOM 692 N N . GLU A 1 86 ? 9.595 1.179 1.033 1.00 86.69 86 GLU A N 1
ATOM 693 C CA . GLU A 1 86 ? 10.997 0.955 1.396 1.00 86.69 86 GLU A CA 1
ATOM 694 C C . GLU A 1 86 ? 11.365 1.792 2.619 1.00 86.69 86 GLU A C 1
ATOM 696 O O . GLU A 1 86 ? 11.704 1.225 3.650 1.00 86.69 86 GLU A O 1
ATOM 701 N N . ALA A 1 87 ? 11.158 3.112 2.558 1.00 87.12 87 ALA A N 1
ATOM 702 C CA . ALA A 1 87 ? 11.434 3.998 3.688 1.00 87.12 87 ALA A CA 1
ATOM 703 C C . ALA A 1 87 ? 10.603 3.639 4.937 1.00 87.12 87 ALA A C 1
ATOM 705 O O . ALA A 1 87 ? 11.083 3.746 6.063 1.00 87.12 87 ALA A O 1
ATOM 706 N N . TRP A 1 88 ? 9.355 3.200 4.747 1.00 88.19 88 TRP A N 1
ATOM 707 C CA . TRP A 1 88 ? 8.470 2.768 5.832 1.00 88.19 88 TRP A CA 1
ATOM 708 C C . TRP A 1 88 ? 8.966 1.479 6.497 1.00 88.19 88 TRP A C 1
ATOM 710 O O . TRP A 1 88 ? 8.971 1.364 7.721 1.00 88.19 88 TRP A O 1
ATOM 720 N N . GLY A 1 89 ? 9.423 0.531 5.680 1.00 84.44 89 GLY A N 1
ATOM 721 C CA . GLY A 1 89 ? 10.017 -0.723 6.112 1.00 84.44 89 GLY A CA 1
ATOM 722 C C . GLY A 1 89 ? 11.355 -0.539 6.819 1.00 84.44 89 GLY A C 1
ATOM 723 O O . GLY A 1 89 ? 11.563 -1.116 7.881 1.00 84.44 89 GLY A O 1
ATOM 724 N N . GLU A 1 90 ? 12.231 0.306 6.272 1.00 84.06 90 GLU A N 1
ATOM 725 C CA . GLU A 1 90 ? 13.516 0.680 6.880 1.00 84.06 90 GLU A CA 1
ATOM 726 C C . GLU A 1 90 ? 13.329 1.399 8.223 1.00 84.06 90 GLU A C 1
ATOM 728 O O . GLU A 1 90 ? 14.130 1.229 9.139 1.00 84.06 90 GLU A O 1
ATOM 733 N N . ALA A 1 91 ? 12.238 2.156 8.380 1.00 85.19 91 ALA A N 1
ATOM 734 C CA . ALA A 1 91 ? 11.845 2.753 9.656 1.00 85.19 91 ALA A CA 1
ATOM 735 C C . ALA A 1 91 ? 11.289 1.731 10.674 1.00 85.19 91 A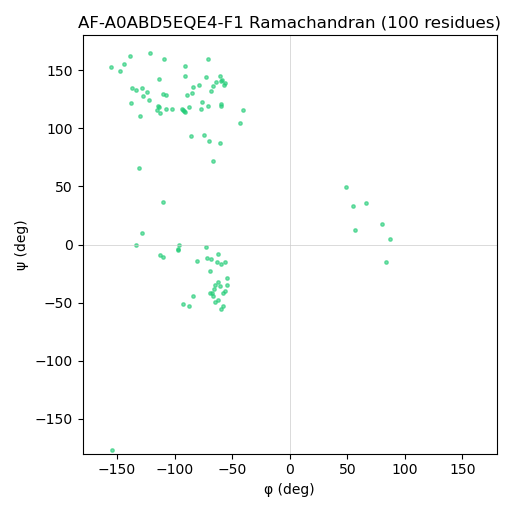LA A C 1
ATOM 737 O O . ALA A 1 91 ? 10.975 2.101 11.805 1.00 85.19 91 ALA A O 1
ATOM 738 N N . GLY A 1 92 ? 11.174 0.452 10.300 1.00 83.06 92 GLY A N 1
ATOM 739 C CA . GLY A 1 92 ? 10.706 -0.628 11.168 1.00 83.06 92 GLY A CA 1
ATOM 740 C C . GLY A 1 92 ? 9.186 -0.697 11.322 1.00 83.06 92 GLY A C 1
ATOM 741 O O . GLY A 1 92 ? 8.700 -1.317 12.266 1.00 83.06 92 GLY A O 1
ATOM 742 N N . HIS A 1 93 ? 8.424 -0.062 10.428 1.00 87.62 93 HIS A N 1
ATOM 743 C CA . HIS A 1 93 ? 6.967 -0.114 10.461 1.00 87.62 93 HIS A CA 1
ATOM 744 C C . HIS A 1 93 ? 6.426 -1.302 9.656 1.00 87.62 93 HIS A C 1
ATOM 746 O O . HIS A 1 93 ? 6.721 -1.471 8.472 1.00 87.62 93 HIS A O 1
ATOM 752 N N . ASP A 1 94 ? 5.553 -2.085 10.282 1.00 87.31 94 ASP A N 1
ATOM 753 C CA . ASP A 1 94 ? 4.903 -3.262 9.701 1.00 87.31 94 ASP A CA 1
ATOM 754 C C . ASP A 1 94 ? 3.497 -2.970 9.148 1.00 87.31 94 ASP A C 1
ATOM 756 O O . ASP A 1 94 ? 2.884 -3.832 8.517 1.00 87.31 94 ASP A O 1
ATOM 760 N N . GLU A 1 95 ? 2.980 -1.751 9.329 1.00 90.62 95 GLU A N 1
ATOM 761 C CA . GLU A 1 95 ? 1.655 -1.344 8.858 1.00 90.62 95 GLU A CA 1
ATOM 762 C C . GLU A 1 95 ? 1.674 0.014 8.156 1.00 90.62 95 GLU A C 1
ATOM 764 O O . GLU A 1 95 ? 2.199 0.991 8.687 1.00 90.62 95 GLU A O 1
ATOM 769 N N . PHE A 1 96 ? 1.034 0.098 6.987 1.00 89.25 96 PHE A N 1
ATOM 770 C CA . PHE A 1 96 ? 0.848 1.339 6.241 1.00 89.25 96 PHE A CA 1
ATOM 771 C C . PHE A 1 96 ? -0.636 1.627 6.005 1.00 89.25 96 PHE A C 1
ATOM 773 O O . PHE A 1 96 ? -1.350 0.813 5.414 1.00 89.25 96 PHE A O 1
ATOM 780 N N . ASP A 1 97 ? -1.103 2.803 6.429 1.00 88.69 97 ASP A N 1
ATOM 781 C CA . ASP A 1 97 ? -2.490 3.226 6.239 1.00 88.69 97 ASP A CA 1
ATOM 782 C C . ASP A 1 97 ? -2.663 4.046 4.954 1.00 88.69 97 ASP A C 1
ATOM 784 O O . ASP A 1 97 ? -2.174 5.171 4.834 1.00 88.69 97 ASP A O 1
ATOM 788 N N . ILE A 1 98 ? -3.440 3.520 4.006 1.00 87.25 98 ILE A N 1
ATOM 789 C CA . ILE A 1 98 ? -3.735 4.191 2.733 1.00 87.25 98 ILE A CA 1
ATOM 790 C C . ILE A 1 98 ? -4.510 5.505 2.898 1.00 87.25 98 ILE A C 1
ATOM 792 O O . ILE A 1 98 ? -4.579 6.289 1.958 1.00 87.25 98 ILE A O 1
ATOM 796 N N . SER A 1 99 ? -5.109 5.776 4.062 1.00 82.19 99 SER A N 1
ATOM 797 C CA . SER A 1 99 ? -5.774 7.056 4.341 1.00 82.19 99 SER A CA 1
ATOM 798 C C . SER A 1 99 ? -4.802 8.225 4.537 1.00 82.19 99 SER A C 1
ATOM 800 O O . SER A 1 99 ? -5.241 9.379 4.537 1.00 82.19 99 SER A O 1
ATOM 802 N N . LEU A 1 100 ? -3.502 7.933 4.668 1.00 83.38 100 LEU A N 1
ATOM 803 C CA . LEU A 1 100 ? -2.416 8.915 4.662 1.00 83.38 100 LEU A CA 1
ATOM 804 C C . LEU A 1 100 ? -2.018 9.348 3.245 1.00 83.38 100 LEU A C 1
ATOM 806 O O . LEU A 1 100 ? -1.318 10.347 3.091 1.00 83.38 100 LEU A O 1
ATOM 810 N N . LEU A 1 101 ? -2.454 8.612 2.219 1.00 81.81 101 LEU A N 1
ATOM 811 C CA . LEU A 1 101 ? -2.241 8.998 0.831 1.00 81.81 101 LEU A CA 1
ATOM 812 C C . LEU A 1 101 ? -3.159 10.180 0.458 1.00 81.81 101 LEU A C 1
ATOM 814 O O . LEU A 1 101 ? -4.289 10.249 0.966 1.00 81.81 101 LEU A O 1
ATOM 818 N N . PRO A 1 102 ? -2.672 11.107 -0.389 1.00 67.06 102 PRO A N 1
ATOM 819 C CA . PRO A 1 102 ? -3.449 12.252 -0.858 1.00 67.06 102 PRO A CA 1
ATOM 820 C C . PRO A 1 102 ? -4.667 11.846 -1.699 1.00 67.06 102 PRO A C 1
ATOM 822 O O . PRO A 1 102 ? -4.629 10.781 -2.362 1.00 67.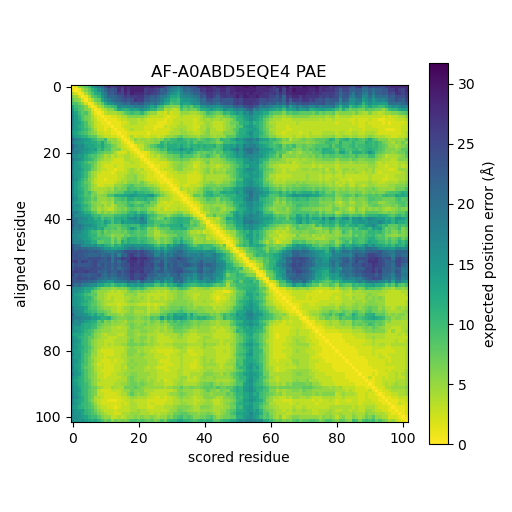06 102 PRO A O 1
#